Protein AF-A0A354PEP8-F1 (afdb_monomer_lite)

Radius of gyration: 18.71 Å; chains: 1; bounding box: 43×45×44 Å

Sequence (170 aa):
MLLHRTGPFAPPVFIPWSSVGGPQMVVTNQLFDQLQELVPDLSIRPAVGDRIVGLSWHTWDLAASQPAEYPPEGEPEGYIWDRAHEPDVAAAMDAMSELLMPVVDCTYREVDPDDPDSKMDVVVPDAKLPLWFRTRAEWGDFIVAEPIYGWLRQNVQQWLTFKPFDYKIA

Foldseek 3Di:
DEDFDEDDDDAQKAWDPDDDQAIWIKGFVVSVVVVCVVVVPKDWDWYHHPWYDYDVQVPFDPPDPDTPDAQPVNDPSSVTPVDHHDVVRPVSHGTMIITDFAEFEWDWDFPDPVDPPTDIAIEGEPDDDDQWHWYSDNNIDTHHHPVVVVVCCVPPVVRDDDDDHDYHYD

Secondary structure (DSSP, 8-state):
-EEEEEES---SEE--S--TTS--EEEEHHHHHHHHHH-TT-EEEEPEEEEEEE--GGGS-TTSSS-SS--TTS-TTHHHHTSPP-HHHHHTSPPEEEEEPPEEP-EEEES-TT-TTPPEEEEEPSS---SEEEESSTT--EEE-HHHHHHHHHHHTTT-------EEE-

pLDDT: mean 87.4, std 9.22, range [59.28, 97.5]

Structure (mmCIF, N/CA/C/O backbone):
data_AF-A0A354PEP8-F1
#
_entry.id   AF-A0A354PEP8-F1
#
loop_
_atom_site.group_PDB
_atom_site.id
_atom_site.type_symbol
_atom_site.label_atom_id
_atom_site.label_alt_id
_atom_site.label_comp_id
_atom_site.label_asym_id
_atom_site.label_entity_id
_atom_site.label_seq_id
_atom_site.pdbx_PDB_ins_code
_atom_site.Cartn_x
_atom_site.Cartn_y
_atom_site.Cartn_z
_atom_site.occupancy
_atom_site.B_iso_or_equiv
_atom_site.auth_seq_id
_atom_site.auth_comp_id
_atom_site.auth_asym_id
_atom_site.auth_atom_id
_atom_site.pdbx_PDB_model_num
ATOM 1 N N . MET A 1 1 ? -8.656 -3.213 -7.909 1.00 87.69 1 MET A N 1
ATOM 2 C CA . MET A 1 1 ? -8.013 -1.936 -8.305 1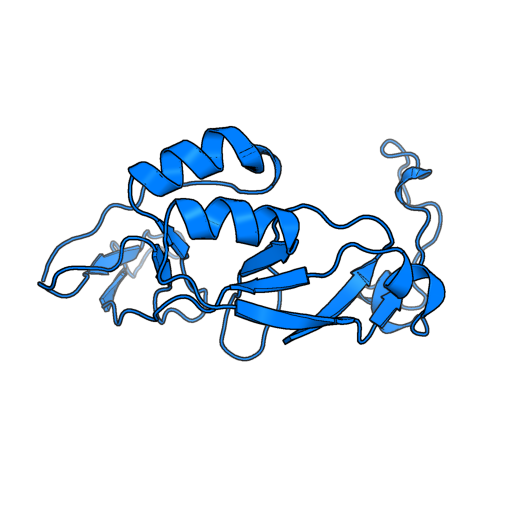.00 87.69 1 MET A CA 1
ATOM 3 C C . MET A 1 1 ? -7.111 -2.149 -9.525 1.00 87.69 1 MET A C 1
ATOM 5 O O . MET A 1 1 ? -6.564 -3.240 -9.651 1.00 87.69 1 MET A O 1
ATOM 9 N N . LEU A 1 2 ? -6.970 -1.146 -10.404 1.00 92.38 2 LEU A N 1
ATOM 10 C CA . LEU A 1 2 ? -5.986 -1.130 -11.501 1.00 92.38 2 LEU A CA 1
ATOM 11 C C . LEU A 1 2 ? -4.732 -0.364 -11.059 1.00 92.38 2 LEU A C 1
ATOM 13 O O . LEU A 1 2 ? -4.857 0.706 -10.468 1.00 92.38 2 LEU A O 1
ATOM 17 N N . LEU A 1 3 ? -3.546 -0.914 -11.311 1.00 93.25 3 LEU A N 1
ATOM 18 C CA . LEU A 1 3 ? -2.265 -0.352 -10.885 1.00 93.25 3 LEU A CA 1
ATOM 19 C C . LEU A 1 3 ? -1.479 0.232 -12.055 1.00 93.25 3 LEU A C 1
ATOM 21 O O . LEU A 1 3 ? -1.215 -0.458 -13.044 1.00 93.25 3 LEU A O 1
ATOM 25 N N . HIS A 1 4 ? -1.036 1.477 -11.873 1.00 93.62 4 HIS A N 1
ATOM 26 C CA . HIS A 1 4 ? -0.057 2.164 -12.714 1.00 93.62 4 HIS A CA 1
ATOM 27 C C . HIS A 1 4 ? 1.190 2.432 -11.872 1.00 93.62 4 HIS A C 1
ATOM 29 O O . HIS A 1 4 ? 1.108 3.159 -10.882 1.00 93.62 4 HIS A O 1
ATOM 35 N N . ARG A 1 5 ? 2.320 1.797 -12.196 1.00 93.31 5 ARG A N 1
ATOM 36 C CA . ARG A 1 5 ? 3.568 1.918 -11.422 1.00 93.31 5 ARG A CA 1
ATOM 37 C C . ARG A 1 5 ? 4.777 1.374 -12.176 1.00 93.31 5 ARG A C 1
ATOM 39 O O . ARG A 1 5 ? 4.645 0.655 -13.161 1.00 93.31 5 ARG A O 1
ATOM 46 N N . THR A 1 6 ? 5.962 1.646 -11.647 1.00 93.81 6 THR A N 1
ATOM 47 C CA . THR A 1 6 ? 7.185 0.950 -12.051 1.00 93.81 6 THR A CA 1
ATOM 48 C C . THR A 1 6 ? 7.263 -0.453 -11.431 1.00 93.81 6 THR A C 1
ATOM 50 O O . THR A 1 6 ? 6.686 -0.717 -10.365 1.00 93.81 6 THR A O 1
ATOM 53 N N . GLY A 1 7 ? 7.986 -1.345 -12.111 1.00 93.88 7 GLY A N 1
ATOM 54 C CA . GLY A 1 7 ? 8.350 -2.685 -11.647 1.00 93.88 7 GLY A CA 1
ATOM 55 C C . GLY A 1 7 ? 9.824 -3.022 -11.942 1.00 93.88 7 GLY A C 1
ATOM 56 O O . GLY A 1 7 ? 10.575 -2.156 -12.396 1.00 93.88 7 GLY A O 1
ATOM 57 N N . PRO A 1 8 ? 10.267 -4.263 -11.663 1.00 93.69 8 PRO A N 1
ATOM 58 C CA . PRO A 1 8 ? 9.495 -5.344 -11.040 1.00 93.69 8 PRO A CA 1
ATOM 59 C C . PRO A 1 8 ? 9.393 -5.207 -9.511 1.00 93.69 8 PRO A C 1
ATOM 61 O O . PRO A 1 8 ? 8.628 -5.915 -8.866 1.00 93.69 8 PRO A O 1
ATOM 64 N N . PHE A 1 9 ? 10.154 -4.292 -8.906 1.00 92.56 9 PHE A N 1
ATOM 65 C CA . PHE A 1 9 ? 10.111 -4.099 -7.463 1.00 92.56 9 PHE A CA 1
ATOM 66 C C . PHE A 1 9 ? 8.749 -3.554 -7.005 1.00 92.56 9 PHE A C 1
ATOM 68 O O . PHE A 1 9 ? 8.299 -2.501 -7.471 1.00 92.56 9 PHE A O 1
ATOM 75 N N . ALA A 1 10 ? 8.139 -4.232 -6.030 1.00 91.06 10 ALA A N 1
ATOM 76 C CA . ALA A 1 10 ? 6.995 -3.751 -5.271 1.00 91.06 10 ALA A CA 1
ATOM 77 C C . ALA A 1 10 ? 7.302 -3.764 -3.769 1.00 91.06 10 ALA A C 1
ATOM 79 O O . ALA A 1 10 ? 7.736 -4.795 -3.257 1.00 91.06 10 ALA A O 1
ATOM 80 N N . PRO A 1 11 ? 7.087 -2.651 -3.038 1.00 94.81 11 PRO A N 1
ATOM 81 C CA . PRO A 1 11 ? 7.175 -2.710 -1.590 1.00 94.81 11 PRO A CA 1
ATOM 82 C C . PRO A 1 11 ? 6.062 -3.623 -1.046 1.00 94.81 11 PRO A C 1
ATOM 84 O O . PRO A 1 11 ? 4.979 -3.668 -1.640 1.00 94.81 11 PRO A O 1
ATOM 87 N N . PRO A 1 12 ? 6.285 -4.299 0.098 1.00 96.94 12 PRO A N 1
ATOM 88 C CA . PRO A 1 12 ? 5.284 -5.147 0.745 1.00 96.94 12 PRO A CA 1
ATOM 89 C C . PRO A 1 12 ? 3.948 -4.442 0.992 1.00 96.94 12 PRO A C 1
ATOM 91 O O . PRO A 1 12 ? 2.908 -5.089 0.966 1.00 96.94 12 PRO A O 1
ATOM 94 N N . VAL A 1 13 ? 3.979 -3.125 1.220 1.00 96.69 13 VAL A N 1
ATOM 95 C CA . VAL A 1 13 ? 2.805 -2.270 1.405 1.00 96.69 13 VAL A CA 1
ATOM 96 C C . VAL A 1 13 ? 3.040 -0.892 0.790 1.00 96.69 13 VAL A C 1
ATOM 98 O O . VAL A 1 13 ? 4.153 -0.369 0.845 1.00 96.69 13 VAL A O 1
ATOM 101 N N . PHE A 1 14 ? 1.999 -0.297 0.210 1.00 93.81 14 PHE A N 1
ATOM 102 C CA . PHE A 1 14 ? 1.980 1.102 -0.225 1.00 93.81 14 PHE A CA 1
ATOM 103 C C . PHE A 1 14 ? 0.546 1.643 -0.315 1.00 93.81 14 PHE A C 1
ATOM 105 O O . PHE A 1 14 ? -0.424 0.886 -0.323 1.00 93.81 14 PHE A O 1
ATOM 112 N N . ILE A 1 15 ? 0.418 2.968 -0.396 1.00 91.00 15 ILE A N 1
ATOM 113 C CA . ILE A 1 15 ? -0.856 3.677 -0.570 1.00 91.00 15 ILE A CA 1
ATOM 114 C C . ILE A 1 15 ? -0.764 4.440 -1.900 1.00 91.00 15 ILE A C 1
ATOM 116 O O . ILE A 1 15 ? 0.052 5.359 -2.001 1.00 91.00 15 ILE A O 1
ATOM 120 N N . PRO A 1 16 ? -1.522 4.061 -2.947 1.00 86.94 16 PRO A N 1
ATOM 121 C CA . PRO A 1 16 ? -1.553 4.801 -4.199 1.00 86.94 16 PRO A CA 1
ATOM 122 C C . PRO A 1 16 ? -2.066 6.220 -3.966 1.00 86.94 16 PRO A C 1
ATOM 124 O O . PRO A 1 16 ? -3.055 6.416 -3.260 1.00 86.94 16 PRO A O 1
ATOM 127 N N . TRP A 1 17 ? -1.417 7.193 -4.605 1.00 74.88 17 TRP A N 1
ATOM 128 C CA . TRP A 1 17 ? -1.772 8.608 -4.485 1.00 74.88 17 TRP A CA 1
ATOM 129 C C . TRP A 1 17 ? -3.208 8.903 -4.938 1.00 74.88 17 TRP A C 1
ATOM 131 O O . TRP A 1 17 ? -3.927 9.658 -4.295 1.00 74.88 17 TRP A O 1
ATOM 141 N N . SER A 1 18 ? -3.641 8.269 -6.029 1.00 71.44 18 SER A N 1
ATOM 142 C CA . SER A 1 18 ? -4.983 8.424 -6.584 1.00 71.44 18 SER A CA 1
ATOM 143 C C . SER A 1 18 ? -5.655 7.063 -6.701 1.00 71.44 18 SER A C 1
ATOM 145 O O . SER A 1 18 ? -5.110 6.126 -7.286 1.00 71.44 18 SER A O 1
ATOM 147 N N . SER A 1 19 ? -6.847 6.944 -6.122 1.00 74.75 19 SER A N 1
ATOM 148 C CA . SER A 1 19 ? -7.697 5.765 -6.265 1.00 74.75 19 SER A CA 1
ATOM 149 C C . SER A 1 19 ? -9.168 6.170 -6.267 1.00 74.75 19 SER A C 1
ATOM 151 O O . SER A 1 19 ? -9.598 7.087 -5.564 1.00 74.75 19 SER A O 1
ATOM 153 N N . VAL A 1 20 ? -9.956 5.489 -7.101 1.00 70.12 20 VAL A N 1
ATOM 154 C CA . VAL A 1 20 ? -11.403 5.709 -7.186 1.00 70.12 20 VAL A CA 1
ATOM 155 C C . VAL A 1 20 ? -12.029 5.278 -5.858 1.00 70.12 20 VAL A C 1
ATOM 157 O O . VAL A 1 20 ? -12.039 4.091 -5.537 1.00 70.12 20 VAL A O 1
ATOM 160 N N . GLY A 1 21 ? -12.549 6.239 -5.088 1.00 69.25 21 GLY A N 1
ATOM 161 C CA . GLY A 1 21 ? -13.157 5.990 -3.773 1.00 69.25 21 GLY A CA 1
ATOM 162 C C . GLY A 1 21 ? -12.287 6.357 -2.564 1.00 69.25 21 GLY A C 1
ATOM 163 O O . GLY A 1 21 ? -12.572 5.885 -1.455 1.00 69.25 21 GLY A O 1
ATOM 164 N N . GLY A 1 22 ? -11.257 7.186 -2.761 1.00 75.62 22 GLY A N 1
ATOM 165 C CA . GLY A 1 22 ? -10.335 7.630 -1.709 1.00 75.62 22 GLY A CA 1
ATOM 166 C C . GLY A 1 22 ? -9.226 6.609 -1.446 1.00 75.62 22 GLY A C 1
ATOM 167 O O . GLY A 1 22 ? -9.309 5.497 -1.974 1.00 75.62 22 GLY A O 1
ATOM 168 N N . PRO A 1 23 ? -8.219 6.959 -0.627 1.00 79.38 23 PRO A N 1
ATOM 169 C CA . PRO A 1 23 ? -6.994 6.181 -0.479 1.00 79.38 23 PRO A CA 1
ATOM 170 C C . PRO A 1 23 ? -7.290 4.722 -0.124 1.00 79.38 23 PRO A C 1
ATOM 172 O O . PRO A 1 23 ? -8.137 4.412 0.723 1.00 79.38 23 PRO A O 1
ATOM 175 N N . GLN A 1 24 ? -6.569 3.828 -0.797 1.00 87.69 24 GLN A N 1
ATOM 176 C CA . GLN A 1 24 ? -6.597 2.387 -0.573 1.00 87.69 24 GLN A CA 1
ATOM 177 C C . GLN A 1 24 ? -5.207 1.916 -0.168 1.00 87.69 24 GLN A C 1
ATOM 179 O O . GLN A 1 24 ? -4.206 2.441 -0.647 1.00 87.69 24 GLN A O 1
ATOM 184 N N . MET A 1 25 ? -5.133 0.908 0.694 1.00 92.50 25 MET A N 1
ATOM 185 C CA . MET A 1 25 ? -3.861 0.262 0.993 1.00 92.50 25 MET A CA 1
ATOM 186 C C . MET A 1 25 ? -3.683 -0.949 0.087 1.00 92.50 25 MET A C 1
ATOM 188 O O . MET A 1 25 ? -4.601 -1.750 -0.089 1.00 92.50 25 MET A O 1
ATOM 192 N N . VAL A 1 26 ? -2.492 -1.081 -0.481 1.00 95.19 26 VAL A N 1
ATOM 193 C CA . VAL A 1 26 ? -2.112 -2.191 -1.349 1.00 95.19 26 VAL A CA 1
ATOM 194 C C . VAL A 1 26 ? -0.998 -2.950 -0.666 1.00 95.19 26 VAL A C 1
ATOM 196 O O . VAL A 1 26 ? -0.029 -2.345 -0.212 1.00 95.19 26 VAL A O 1
ATOM 199 N N . VAL A 1 27 ? -1.140 -4.265 -0.601 1.00 96.88 27 VAL A N 1
ATOM 200 C CA . VAL A 1 27 ? -0.175 -5.169 0.017 1.00 96.88 27 VAL A CA 1
ATOM 201 C C . VAL A 1 27 ? 0.224 -6.261 -0.961 1.00 96.88 27 VAL A C 1
ATOM 203 O O . VAL A 1 27 ? -0.556 -6.626 -1.843 1.00 96.88 27 VAL A O 1
ATOM 206 N N . THR A 1 28 ? 1.424 -6.809 -0.817 1.00 97.25 28 THR A N 1
ATOM 207 C CA . THR A 1 28 ? 1.752 -8.084 -1.463 1.00 97.25 28 THR A CA 1
ATOM 208 C C . THR A 1 28 ? 0.935 -9.204 -0.826 1.00 97.25 28 THR A C 1
ATOM 210 O O . THR A 1 28 ? 0.573 -9.134 0.351 1.00 97.25 28 THR A O 1
ATOM 213 N N . ASN A 1 29 ? 0.654 -10.264 -1.582 1.00 95.56 29 ASN A N 1
ATOM 214 C CA . ASN A 1 29 ? -0.084 -11.411 -1.048 1.00 95.56 29 ASN A CA 1
ATOM 215 C C . ASN A 1 29 ? 0.663 -12.068 0.125 1.00 95.56 29 ASN A C 1
ATOM 217 O O . ASN A 1 29 ? 0.035 -12.448 1.103 1.00 95.56 29 ASN A O 1
ATOM 221 N N . GLN A 1 30 ? 2.000 -12.094 0.090 1.00 95.38 30 GLN A N 1
ATOM 222 C CA . GLN A 1 30 ? 2.802 -12.574 1.217 1.00 95.38 30 GLN A CA 1
ATOM 223 C C . GLN A 1 30 ? 2.565 -11.753 2.495 1.00 95.38 30 GLN A C 1
ATOM 225 O O . GLN A 1 30 ? 2.452 -12.323 3.578 1.00 95.38 30 GLN A O 1
ATOM 230 N N . LEU A 1 31 ? 2.507 -10.419 2.390 1.00 96.12 31 LEU A N 1
ATOM 231 C CA . LEU A 1 31 ? 2.214 -9.577 3.550 1.00 96.12 31 LEU A CA 1
ATOM 232 C C . LEU A 1 31 ? 0.770 -9.776 4.020 1.00 96.12 31 LEU A C 1
ATOM 234 O O . LEU A 1 31 ? 0.515 -9.805 5.221 1.00 96.12 31 LEU A O 1
ATOM 238 N N . PHE A 1 32 ? -0.170 -9.925 3.085 1.00 95.94 32 PHE A N 1
ATOM 239 C CA . PHE A 1 32 ? -1.563 -10.200 3.416 1.00 95.94 32 PHE A CA 1
ATOM 240 C C . PHE A 1 32 ? -1.719 -11.481 4.240 1.00 95.94 32 PHE A C 1
ATOM 242 O O . PHE A 1 32 ? -2.393 -11.439 5.266 1.00 95.94 32 PHE A O 1
ATOM 249 N N . ASP A 1 33 ? -1.064 -12.575 3.847 1.00 95.31 33 ASP A N 1
ATOM 250 C CA . ASP A 1 33 ? -1.142 -13.849 4.570 1.00 95.31 33 ASP A CA 1
ATOM 251 C C . ASP A 1 33 ? -0.710 -13.680 6.039 1.00 95.31 33 ASP A C 1
ATOM 253 O O . ASP A 1 33 ? -1.377 -14.168 6.949 1.00 95.31 33 ASP A O 1
ATOM 257 N N . GLN A 1 34 ? 0.345 -12.897 6.290 1.00 95.12 34 GLN A N 1
ATOM 258 C CA . GLN A 1 34 ? 0.804 -12.575 7.648 1.00 95.12 34 GLN A CA 1
ATOM 259 C C . GLN A 1 34 ? -0.196 -11.703 8.419 1.00 95.12 34 GLN A C 1
ATOM 261 O O . GLN A 1 34 ? -0.416 -11.900 9.614 1.00 95.12 34 GLN A O 1
ATOM 266 N N . LEU A 1 35 ? -0.811 -10.726 7.750 1.00 93.38 35 LEU A N 1
ATOM 267 C CA . LEU A 1 35 ? -1.823 -9.869 8.364 1.00 93.38 35 LEU A CA 1
ATOM 268 C C . LEU A 1 35 ? -3.103 -10.640 8.700 1.00 93.38 35 LEU A C 1
ATOM 270 O O . LEU A 1 35 ? -3.736 -10.349 9.715 1.00 93.38 35 LEU A O 1
ATOM 274 N N . GLN A 1 36 ? -3.470 -11.629 7.888 1.00 93.25 36 GLN A N 1
ATOM 275 C CA . GLN A 1 36 ? -4.667 -12.439 8.094 1.00 93.25 36 GLN A CA 1
ATOM 276 C C . GLN A 1 36 ? -4.565 -13.328 9.346 1.00 93.25 36 GLN A C 1
ATOM 278 O O . GLN A 1 36 ? -5.583 -13.608 9.977 1.00 93.25 36 GLN A O 1
ATOM 283 N N . GLU A 1 37 ? -3.356 -13.701 9.777 1.00 92.06 37 GLU A N 1
ATOM 284 C CA . GLU A 1 37 ? -3.144 -14.374 11.068 1.00 92.06 37 GLU A CA 1
ATOM 285 C C . GLU A 1 37 ? -3.469 -13.466 12.270 1.00 92.06 37 GLU A C 1
ATOM 287 O O . GLU A 1 37 ? -3.911 -13.946 13.316 1.00 92.06 37 GLU A O 1
ATOM 292 N N . LEU A 1 38 ? -3.274 -12.151 12.127 1.00 90.06 38 LEU A N 1
ATOM 293 C CA . LEU A 1 38 ? -3.522 -11.157 13.179 1.00 90.06 38 LEU A CA 1
ATOM 294 C C . LEU A 1 38 ? -4.955 -10.632 13.164 1.00 90.06 38 LEU A C 1
ATOM 296 O O . LEU A 1 38 ? -5.517 -10.317 14.214 1.00 90.06 38 LEU A O 1
ATOM 300 N N . VAL A 1 39 ? -5.522 -10.499 11.968 1.00 90.12 39 VAL A N 1
ATOM 301 C CA . VAL A 1 39 ? -6.841 -9.917 11.722 1.00 90.12 39 VAL A CA 1
ATOM 302 C C . VAL A 1 39 ? -7.593 -10.845 10.762 1.00 90.12 39 VAL A C 1
ATOM 304 O O . VAL A 1 39 ? -7.595 -10.623 9.548 1.00 90.12 39 VAL A O 1
ATOM 307 N N . PRO A 1 40 ? -8.215 -11.919 11.287 1.00 89.75 40 PRO A N 1
ATOM 308 C CA . PRO A 1 40 ? -8.809 -12.974 10.462 1.00 89.75 40 PRO A CA 1
ATOM 309 C C . PRO A 1 40 ? -9.947 -12.514 9.544 1.00 89.75 40 PRO A C 1
ATOM 311 O O . PRO A 1 40 ? -10.273 -13.200 8.578 1.00 89.75 40 PRO A O 1
ATOM 314 N N . ASP A 1 41 ? -10.568 -11.374 9.843 1.00 89.50 41 ASP A N 1
ATOM 315 C CA . ASP A 1 41 ? -11.649 -10.766 9.068 1.00 89.50 41 ASP A CA 1
ATOM 316 C C . ASP A 1 41 ? -11.163 -9.771 7.996 1.00 89.50 41 ASP A C 1
ATOM 318 O O . ASP A 1 41 ? -11.987 -9.179 7.291 1.00 89.50 41 ASP A O 1
ATOM 322 N N . LEU A 1 42 ? -9.844 -9.614 7.808 1.00 90.69 42 LEU A N 1
ATOM 323 C CA . LEU A 1 42 ? -9.308 -8.836 6.693 1.00 90.69 42 LEU A CA 1
ATOM 324 C C . LEU A 1 42 ? -9.750 -9.427 5.355 1.00 90.69 42 LEU A C 1
ATOM 326 O O . LEU A 1 42 ? -9.583 -10.612 5.064 1.00 90.69 42 LEU A O 1
ATOM 330 N N . SER A 1 43 ? -10.276 -8.545 4.513 1.00 92.69 43 SER A N 1
ATOM 331 C CA . SER A 1 43 ? -10.702 -8.861 3.158 1.00 92.69 43 SER A CA 1
ATOM 332 C C . SER A 1 43 ? -9.774 -8.203 2.149 1.00 92.69 43 SER A C 1
ATOM 334 O O . SER A 1 43 ? -9.288 -7.093 2.365 1.00 92.69 43 SER A O 1
ATOM 336 N N . ILE A 1 44 ? -9.567 -8.873 1.019 1.00 95.50 44 ILE A N 1
ATOM 337 C CA . ILE A 1 44 ? -8.786 -8.347 -0.098 1.00 95.50 44 ILE A CA 1
ATOM 338 C C . ILE A 1 44 ? -9.530 -8.437 -1.417 1.00 95.50 44 ILE A C 1
ATOM 340 O O . ILE A 1 44 ? -10.419 -9.267 -1.612 1.00 95.50 44 ILE A O 1
ATOM 344 N N . ARG A 1 45 ? -9.091 -7.607 -2.360 1.00 95.31 45 ARG A N 1
ATOM 345 C CA . ARG A 1 45 ? -9.400 -7.735 -3.780 1.00 95.31 45 ARG A CA 1
ATOM 346 C C . ARG A 1 45 ? -8.103 -7.709 -4.589 1.00 95.31 45 ARG A C 1
ATOM 348 O O . ARG A 1 45 ? -7.275 -6.840 -4.328 1.00 95.31 45 ARG A O 1
ATOM 355 N N . PRO A 1 46 ? -7.935 -8.570 -5.608 1.00 95.88 46 PRO A N 1
ATOM 356 C CA . PRO A 1 46 ? -6.749 -8.527 -6.455 1.00 95.88 46 PRO A CA 1
ATOM 357 C C . PRO A 1 46 ? -6.498 -7.138 -7.056 1.00 95.88 46 PRO A C 1
ATOM 359 O O . PRO A 1 46 ? -7.419 -6.458 -7.535 1.00 95.88 46 PRO A O 1
ATOM 362 N N . ALA A 1 47 ? -5.234 -6.727 -7.038 1.00 94.19 47 ALA A N 1
ATOM 363 C CA . ALA A 1 47 ? -4.755 -5.567 -7.765 1.00 94.19 47 ALA A CA 1
ATOM 364 C C . ALA A 1 47 ? -4.228 -6.022 -9.131 1.00 94.19 47 ALA A C 1
ATOM 366 O O . ALA A 1 47 ? -3.359 -6.885 -9.213 1.00 94.19 47 ALA A O 1
ATOM 367 N N . VAL A 1 48 ? -4.765 -5.454 -10.210 1.00 93.06 48 VAL A N 1
ATOM 368 C CA . VAL A 1 48 ? -4.386 -5.820 -11.580 1.00 93.06 48 VAL A CA 1
ATOM 369 C C . VAL A 1 48 ? -3.418 -4.775 -12.112 1.00 93.06 48 VAL A C 1
ATOM 371 O O . VAL A 1 48 ? -3.727 -3.585 -12.084 1.00 93.06 48 VAL A O 1
ATOM 374 N N . GLY A 1 49 ? -2.252 -5.204 -12.591 1.00 93.31 49 GLY A N 1
ATOM 375 C CA . GLY A 1 49 ? -1.337 -4.330 -13.318 1.00 93.31 49 GLY A CA 1
ATOM 376 C C . GLY A 1 49 ? -1.962 -3.911 -14.643 1.00 93.31 49 GLY A C 1
ATOM 377 O O . GLY A 1 49 ? -2.128 -4.744 -15.523 1.00 93.31 49 GLY A O 1
ATOM 378 N N . ASP A 1 50 ? -2.322 -2.638 -14.766 1.00 94.06 50 ASP A N 1
ATOM 379 C CA . ASP A 1 50 ? -2.863 -2.070 -16.008 1.00 94.06 50 ASP A CA 1
ATOM 380 C C . ASP A 1 50 ? -1.760 -1.344 -16.786 1.00 94.06 50 ASP A C 1
ATOM 382 O O . ASP A 1 50 ? -1.650 -1.455 -18.004 1.00 94.06 50 ASP A O 1
ATOM 386 N N . ARG A 1 51 ? -0.869 -0.661 -16.055 1.00 94.94 51 ARG A N 1
ATOM 387 C CA . ARG A 1 51 ? 0.308 0.004 -16.614 1.00 94.94 51 ARG A CA 1
ATOM 388 C C . ARG A 1 51 ? 1.516 -0.172 -15.710 1.00 94.94 51 ARG A C 1
ATOM 390 O O . ARG A 1 51 ? 1.889 0.703 -14.933 1.00 94.94 51 ARG A O 1
ATOM 397 N N . ILE A 1 52 ? 2.101 -1.355 -15.807 1.00 96.75 52 ILE A N 1
ATOM 398 C CA . ILE A 1 52 ? 3.414 -1.658 -15.240 1.00 96.75 52 ILE A CA 1
ATOM 399 C C . ILE A 1 52 ? 4.487 -1.386 -16.282 1.00 96.75 52 ILE A C 1
ATOM 401 O O . ILE A 1 52 ? 4.359 -1.872 -17.405 1.00 96.75 52 ILE A O 1
ATOM 405 N N . VAL A 1 53 ? 5.515 -0.635 -15.895 1.00 95.62 53 VAL A N 1
ATOM 406 C CA . VAL A 1 53 ? 6.617 -0.228 -16.774 1.00 95.62 53 VAL A CA 1
ATOM 407 C C . VAL A 1 53 ? 7.963 -0.577 -16.145 1.00 95.62 53 VAL A C 1
ATOM 409 O O . VAL A 1 53 ? 8.143 -0.486 -14.923 1.00 95.62 53 VAL A O 1
ATOM 412 N N . GLY A 1 54 ? 8.918 -0.972 -16.976 1.00 94.62 54 GLY A N 1
ATOM 413 C CA . GLY A 1 54 ? 10.309 -1.137 -16.599 1.00 94.62 54 GLY A CA 1
ATOM 414 C C . GLY A 1 54 ? 10.993 0.224 -16.543 1.00 94.62 54 GLY A C 1
ATOM 415 O O . GLY A 1 54 ? 11.081 0.943 -17.540 1.00 94.62 54 GLY A O 1
ATOM 416 N N . LEU A 1 55 ? 11.503 0.588 -15.368 1.00 91.06 55 LEU A N 1
ATOM 417 C CA . LEU A 1 55 ? 12.340 1.773 -15.212 1.00 91.06 55 LEU A CA 1
ATOM 418 C C . LEU A 1 55 ? 13.551 1.426 -14.353 1.00 91.06 55 LEU A C 1
ATOM 420 O O . LEU A 1 55 ? 13.417 1.070 -13.182 1.00 91.06 55 LEU A O 1
ATOM 424 N N . SER A 1 56 ? 14.747 1.584 -14.914 1.00 89.75 56 SER A N 1
ATOM 425 C CA . SER A 1 56 ? 16.014 1.343 -14.215 1.00 89.75 56 SER A CA 1
ATOM 426 C C . SER A 1 56 ? 16.384 2.490 -13.267 1.00 89.75 56 SER A C 1
ATOM 428 O O . SER A 1 56 ? 17.536 2.897 -13.193 1.00 89.75 56 SER A O 1
ATOM 430 N N . TRP A 1 57 ? 15.413 3.031 -12.528 1.00 87.69 57 TRP A N 1
ATOM 431 C CA . TRP A 1 57 ? 15.619 4.161 -11.612 1.00 87.69 57 TRP A CA 1
ATOM 432 C C . TRP A 1 57 ? 16.636 3.845 -10.506 1.00 87.69 57 TRP A C 1
ATOM 434 O O . TRP A 1 57 ? 17.309 4.732 -9.998 1.00 87.69 57 TRP A O 1
ATOM 444 N N . HIS A 1 58 ? 16.801 2.566 -10.165 1.00 86.38 58 HIS A N 1
ATOM 445 C CA . HIS A 1 58 ? 17.786 2.093 -9.193 1.00 86.38 58 HIS A CA 1
ATOM 446 C C . HIS A 1 58 ? 19.242 2.295 -9.648 1.00 86.38 58 HIS A C 1
ATOM 448 O O . HIS A 1 58 ? 20.150 2.195 -8.827 1.00 86.38 58 HIS A O 1
ATOM 454 N N . THR A 1 59 ? 19.481 2.563 -10.937 1.00 89.81 59 THR A N 1
ATOM 455 C CA . THR A 1 59 ? 20.813 2.894 -11.464 1.00 89.81 59 THR A CA 1
ATOM 456 C C . THR A 1 59 ? 21.048 4.398 -11.566 1.00 89.81 59 THR A C 1
ATOM 458 O O . THR A 1 59 ? 22.080 4.810 -12.093 1.00 89.81 59 THR A O 1
ATOM 461 N N . TRP A 1 60 ? 20.086 5.228 -11.156 1.00 92.00 60 TRP A N 1
ATOM 462 C CA . TRP A 1 60 ? 20.206 6.677 -11.262 1.00 92.00 60 TRP A CA 1
ATOM 463 C C . TRP A 1 60 ? 21.100 7.230 -10.154 1.00 92.00 60 TRP A C 1
ATOM 465 O O . TRP A 1 60 ? 21.081 6.756 -9.018 1.00 92.00 60 TRP A O 1
ATOM 475 N N . ASP A 1 61 ? 21.874 8.259 -10.491 1.00 94.25 61 ASP A N 1
ATOM 476 C CA . ASP A 1 61 ? 22.662 8.997 -9.512 1.00 94.25 61 ASP A CA 1
ATOM 477 C C . ASP A 1 61 ? 21.751 9.950 -8.729 1.00 94.25 61 ASP A C 1
ATOM 479 O O . ASP A 1 61 ? 21.267 10.949 -9.257 1.00 94.25 61 ASP A O 1
ATOM 483 N N . LEU A 1 62 ? 21.529 9.640 -7.453 1.00 91.50 62 LEU A N 1
ATOM 484 C CA . LEU A 1 62 ? 20.696 10.445 -6.557 1.00 91.50 62 LEU A CA 1
ATOM 485 C C . LEU A 1 62 ? 21.315 11.812 -6.222 1.00 91.50 62 LEU A C 1
ATOM 487 O O . LEU A 1 62 ? 20.609 12.685 -5.721 1.00 91.50 62 LEU A O 1
ATOM 491 N N . ALA A 1 63 ? 22.617 11.999 -6.463 1.00 95.00 63 ALA A N 1
ATOM 492 C CA . ALA A 1 63 ? 23.301 13.277 -6.283 1.00 95.00 63 ALA A CA 1
ATOM 493 C C . ALA A 1 63 ? 23.323 14.125 -7.567 1.00 95.00 63 ALA A C 1
ATOM 495 O O . ALA A 1 63 ? 23.764 15.279 -7.529 1.00 95.00 63 ALA A O 1
ATOM 496 N N . ALA A 1 64 ? 22.859 13.583 -8.697 1.00 94.44 64 ALA A N 1
ATOM 497 C CA . ALA A 1 64 ? 22.805 14.324 -9.944 1.00 94.44 64 ALA A CA 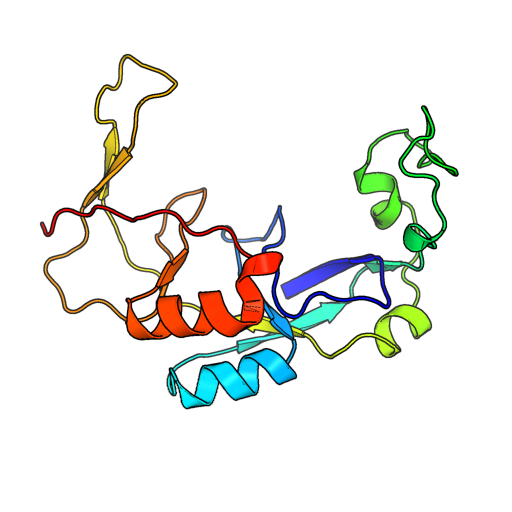1
ATOM 498 C C . ALA A 1 64 ? 21.776 15.458 -9.861 1.00 94.44 64 ALA A C 1
ATOM 500 O O . ALA A 1 64 ? 20.695 15.327 -9.292 1.00 94.44 64 ALA A O 1
ATOM 501 N N . SER A 1 65 ? 22.102 16.586 -10.492 1.00 93.81 65 SER A N 1
ATOM 502 C CA . SER A 1 65 ? 21.181 17.729 -10.587 1.00 93.81 65 SER A CA 1
ATOM 503 C C . SER A 1 65 ? 19.951 17.454 -11.461 1.00 93.81 65 SER A C 1
ATOM 505 O O . SER A 1 65 ? 18.979 18.204 -11.395 1.00 93.81 65 SER A O 1
ATOM 507 N N . GLN A 1 66 ? 19.994 16.400 -12.281 1.00 90.94 66 GLN A N 1
ATOM 508 C CA . GLN A 1 66 ? 18.938 15.991 -13.203 1.00 90.94 66 GLN A CA 1
ATOM 509 C C . GLN A 1 66 ? 18.860 14.455 -13.278 1.00 90.94 66 GLN A C 1
ATOM 511 O O . GLN A 1 66 ? 19.893 13.797 -13.118 1.00 90.94 66 GLN A O 1
ATOM 516 N N . PRO A 1 67 ? 17.669 13.875 -13.529 1.00 89.12 67 PRO A N 1
ATOM 517 C CA . PRO A 1 67 ? 17.518 12.443 -13.755 1.00 89.12 67 PRO A CA 1
ATOM 518 C C . PRO A 1 67 ? 18.240 12.004 -15.035 1.00 89.12 67 PRO A C 1
ATOM 520 O O . PRO A 1 67 ? 18.494 12.802 -15.937 1.00 89.12 67 PRO A O 1
ATOM 523 N N . ALA A 1 68 ? 18.535 10.707 -15.130 1.00 89.81 68 ALA A N 1
ATOM 524 C CA . ALA A 1 68 ? 19.177 10.129 -16.312 1.00 89.81 68 ALA A CA 1
ATOM 525 C C . ALA A 1 68 ? 18.310 10.244 -17.582 1.00 89.81 68 ALA A C 1
ATOM 527 O O . ALA A 1 68 ? 18.830 10.273 -18.694 1.00 89.81 68 ALA A O 1
ATOM 528 N N . GLU A 1 69 ? 16.992 10.305 -17.408 1.00 90.06 69 GLU A N 1
ATOM 529 C CA . GLU A 1 69 ? 15.999 10.449 -18.463 1.00 90.06 69 GLU A CA 1
ATOM 530 C C . GLU A 1 69 ? 14.850 11.296 -17.911 1.00 90.06 69 GLU A C 1
ATOM 532 O O . GLU A 1 69 ? 14.440 11.060 -16.781 1.00 90.06 69 GLU A O 1
ATOM 537 N N . TYR A 1 70 ? 14.335 12.251 -18.688 1.00 90.25 70 TYR A N 1
ATOM 538 C CA . TYR A 1 70 ? 13.086 12.960 -18.388 1.00 90.25 70 TYR A CA 1
ATOM 539 C C . TYR A 1 70 ? 11.916 12.307 -19.134 1.00 90.25 70 TYR A C 1
ATOM 541 O O . TYR A 1 70 ? 12.120 11.790 -20.236 1.00 90.25 70 TYR A O 1
ATOM 549 N N . PRO A 1 71 ? 10.686 12.364 -18.595 1.00 89.88 71 PRO A N 1
ATOM 550 C CA . PRO A 1 71 ? 9.518 11.932 -19.342 1.00 89.88 71 PRO A CA 1
ATOM 551 C C . PRO A 1 71 ? 9.257 12.903 -20.511 1.00 89.88 71 PRO A C 1
ATOM 553 O O . PRO A 1 71 ? 9.660 14.068 -20.428 1.00 89.88 71 PRO A O 1
ATOM 556 N N . PRO A 1 72 ? 8.592 12.462 -21.596 1.00 80.06 72 PRO A N 1
ATOM 557 C CA . PRO A 1 72 ? 8.426 13.255 -22.818 1.00 80.06 72 PRO A CA 1
ATOM 558 C C . PRO A 1 72 ? 7.839 14.657 -22.606 1.00 80.06 72 PRO A C 1
ATOM 560 O O . PRO A 1 72 ? 8.289 15.606 -23.247 1.00 80.06 72 PRO A O 1
ATOM 563 N N . GLU A 1 73 ? 6.872 14.796 -21.695 1.00 84.44 73 GLU A N 1
ATOM 564 C CA . GLU A 1 73 ? 6.208 16.072 -21.385 1.00 84.44 73 GLU A CA 1
ATOM 565 C C . GLU A 1 73 ? 6.759 16.761 -20.123 1.00 84.44 73 GLU A C 1
ATOM 567 O O . GLU A 1 73 ? 6.285 17.823 -19.734 1.00 84.44 73 GLU A O 1
ATOM 572 N N . GLY A 1 74 ? 7.786 16.192 -19.485 1.00 85.06 74 GLY A N 1
ATOM 573 C CA . GLY A 1 74 ? 8.421 16.743 -18.282 1.00 85.06 74 GLY A CA 1
ATOM 574 C C . GLY A 1 74 ? 7.673 16.487 -16.968 1.00 85.06 74 GLY A C 1
ATOM 575 O O . GLY A 1 74 ? 8.294 16.584 -15.910 1.00 85.06 74 GLY A O 1
ATOM 576 N N . GLU A 1 75 ? 6.398 16.093 -17.022 1.00 89.12 75 GLU A N 1
ATOM 577 C CA . GLU A 1 75 ? 5.597 15.766 -15.837 1.00 89.12 75 GLU A CA 1
ATOM 578 C C . GLU A 1 75 ? 5.980 14.398 -15.236 1.00 89.12 75 GLU A C 1
ATOM 580 O O . GLU A 1 75 ? 6.114 13.418 -15.980 1.00 89.12 75 GLU A O 1
ATOM 585 N N . PRO A 1 76 ? 6.143 14.277 -13.903 1.00 86.94 76 PRO A N 1
ATOM 586 C CA . PRO A 1 76 ? 6.597 13.046 -13.245 1.00 86.94 76 PRO A CA 1
ATOM 587 C C . PRO A 1 76 ? 5.753 11.806 -13.569 1.00 86.94 76 PRO A C 1
ATOM 589 O O . PRO A 1 76 ? 6.280 10.698 -13.689 1.00 86.94 76 PRO A O 1
ATOM 592 N N . GLU A 1 77 ? 4.443 11.967 -13.729 1.00 88.75 77 GLU A N 1
ATOM 593 C CA . GLU A 1 77 ? 3.506 10.895 -14.064 1.00 88.75 77 GLU A CA 1
ATOM 594 C C . GLU A 1 77 ? 3.815 10.262 -15.430 1.00 88.75 77 GLU A C 1
ATOM 596 O O . GLU A 1 77 ? 3.565 9.067 -15.633 1.00 88.75 77 GLU A O 1
ATOM 601 N N . GLY A 1 78 ? 4.437 11.022 -16.338 1.00 91.25 78 GLY A N 1
ATOM 602 C CA . GLY A 1 78 ? 4.826 10.579 -17.677 1.00 91.25 78 GLY A CA 1
ATOM 603 C C . GLY A 1 78 ? 5.840 9.431 -17.680 1.00 91.25 78 GLY A C 1
ATOM 604 O O . GLY A 1 78 ? 5.863 8.636 -18.620 1.00 91.25 78 GLY A O 1
ATOM 605 N N . TYR A 1 79 ? 6.609 9.229 -16.596 1.00 91.19 79 TYR A N 1
ATOM 606 C CA . TYR A 1 79 ? 7.468 8.039 -16.465 1.00 91.19 79 TYR A CA 1
ATOM 607 C C . TYR A 1 79 ? 6.677 6.730 -16.521 1.00 91.19 79 TYR A C 1
ATOM 609 O O . TYR A 1 79 ? 7.239 5.690 -16.867 1.00 91.19 79 TYR A O 1
ATOM 617 N N . ILE A 1 80 ? 5.393 6.773 -16.165 1.00 93.12 80 ILE A N 1
ATOM 618 C CA . ILE A 1 80 ? 4.495 5.624 -16.195 1.00 93.12 80 ILE A CA 1
ATOM 619 C C . ILE A 1 80 ? 3.478 5.794 -17.322 1.00 93.12 80 ILE A C 1
ATOM 621 O O . ILE A 1 80 ? 3.365 4.900 -18.154 1.00 93.12 80 ILE A O 1
ATOM 625 N N . TRP A 1 81 ? 2.741 6.907 -17.370 1.00 91.12 81 TRP A N 1
ATOM 626 C CA . TRP A 1 81 ? 1.572 7.076 -18.245 1.00 91.12 81 TRP A CA 1
ATOM 627 C C . TRP A 1 81 ? 1.894 7.120 -19.741 1.00 91.12 81 TRP A C 1
ATOM 629 O O . TRP A 1 81 ? 1.115 6.584 -20.535 1.00 91.12 81 TRP A O 1
ATOM 639 N N . ASP A 1 82 ? 3.062 7.637 -20.119 1.00 90.94 82 ASP A N 1
ATOM 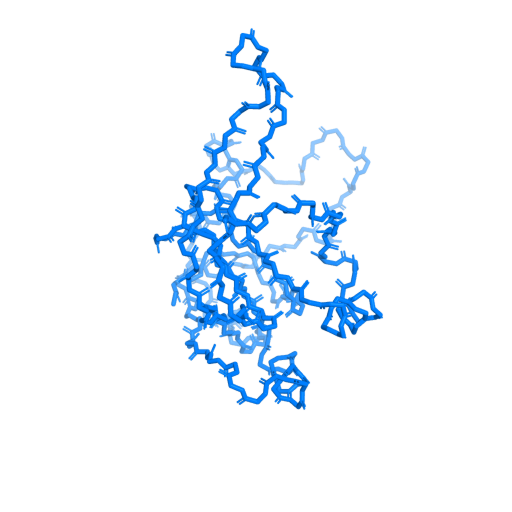640 C CA . ASP A 1 82 ? 3.449 7.771 -21.530 1.00 90.94 82 ASP A CA 1
ATOM 641 C C . ASP A 1 82 ? 4.093 6.497 -22.091 1.00 90.94 82 ASP A C 1
ATOM 643 O O . ASP A 1 82 ? 4.343 6.380 -23.292 1.00 90.94 82 ASP A O 1
ATOM 647 N N . ARG A 1 83 ? 4.350 5.506 -21.230 1.00 90.81 83 ARG A N 1
ATOM 648 C CA . ARG A 1 83 ? 4.968 4.233 -21.605 1.00 90.81 83 ARG A CA 1
ATOM 649 C C . ARG A 1 83 ? 3.928 3.132 -21.746 1.00 90.81 83 ARG A C 1
ATOM 651 O O . ARG A 1 83 ? 2.954 3.061 -20.994 1.00 90.81 83 ARG A O 1
ATOM 658 N N . ALA A 1 84 ? 4.143 2.251 -22.719 1.00 94.00 84 ALA A N 1
ATOM 659 C CA . ALA A 1 84 ? 3.312 1.068 -22.894 1.00 94.00 84 ALA A CA 1
ATOM 660 C C . ALA A 1 84 ? 3.467 0.121 -21.697 1.00 94.00 84 ALA A C 1
ATOM 662 O O . ALA A 1 84 ? 4.533 0.035 -21.093 1.00 94.00 84 ALA A O 1
ATOM 663 N N . HIS A 1 85 ? 2.399 -0.605 -21.372 1.00 96.94 85 HIS A N 1
ATOM 664 C CA . HIS A 1 85 ? 2.474 -1.667 -20.380 1.00 96.94 85 HIS A CA 1
ATOM 665 C C . HIS A 1 85 ? 3.453 -2.760 -20.833 1.00 96.94 85 HIS A C 1
ATOM 667 O O . HIS A 1 85 ? 3.382 -3.215 -21.974 1.00 96.94 85 HIS A O 1
ATOM 673 N N . GLU A 1 86 ? 4.326 -3.196 -19.928 1.00 97.50 86 GLU A N 1
ATOM 674 C CA . GLU A 1 86 ? 5.290 -4.276 -20.130 1.00 97.50 86 GLU A CA 1
ATOM 675 C C . GLU A 1 86 ? 4.846 -5.535 -19.358 1.00 97.50 86 GLU A C 1
ATOM 677 O O . GLU A 1 86 ? 5.061 -5.620 -18.142 1.00 97.50 86 GLU A O 1
ATOM 682 N N . PRO A 1 87 ? 4.233 -6.532 -20.030 1.00 96.25 87 PRO A N 1
ATOM 683 C CA . PRO A 1 87 ? 3.680 -7.711 -19.362 1.00 96.25 87 PRO A CA 1
ATOM 684 C C . PRO A 1 87 ? 4.733 -8.550 -18.640 1.00 96.25 87 PRO A C 1
ATOM 686 O O . PRO A 1 87 ? 4.461 -9.074 -17.564 1.00 96.25 87 PRO A O 1
ATOM 689 N N . ASP A 1 88 ? 5.944 -8.641 -19.193 1.00 97.19 88 ASP A N 1
ATOM 690 C CA . ASP A 1 88 ? 7.033 -9.420 -18.596 1.00 97.19 88 ASP A CA 1
ATOM 691 C C . ASP A 1 88 ? 7.521 -8.793 -17.283 1.00 97.19 88 ASP A C 1
ATOM 693 O O . ASP A 1 88 ? 7.779 -9.501 -16.309 1.00 97.19 88 ASP A O 1
ATOM 697 N N . VAL A 1 89 ? 7.577 -7.456 -17.216 1.00 96.69 89 VAL A N 1
ATOM 698 C CA . VAL A 1 89 ? 7.900 -6.732 -15.977 1.00 96.69 89 VAL A CA 1
ATOM 699 C C . VAL A 1 89 ? 6.805 -6.957 -14.941 1.00 96.69 89 VAL A C 1
ATOM 701 O O . VAL A 1 89 ? 7.117 -7.196 -13.779 1.00 96.69 89 VAL A O 1
ATOM 704 N N . ALA A 1 90 ? 5.537 -6.921 -15.356 1.00 96.06 90 ALA A N 1
ATOM 705 C CA . ALA A 1 90 ? 4.391 -7.167 -14.484 1.00 96.06 90 ALA A CA 1
ATOM 706 C C . ALA A 1 90 ? 4.356 -8.599 -13.939 1.00 96.06 90 ALA A C 1
ATOM 708 O O . ALA A 1 90 ? 4.093 -8.798 -12.757 1.00 96.06 90 ALA A O 1
ATOM 709 N N . ALA A 1 91 ? 4.652 -9.587 -14.784 1.00 95.19 91 ALA A N 1
ATOM 710 C CA . ALA A 1 91 ? 4.696 -10.996 -14.407 1.00 95.19 91 ALA A CA 1
ATOM 711 C C . ALA A 1 91 ? 5.837 -11.315 -13.427 1.00 95.19 91 ALA A C 1
ATOM 713 O O . ALA A 1 91 ? 5.743 -12.284 -12.678 1.00 95.19 91 ALA A O 1
ATOM 714 N N . ALA A 1 92 ? 6.899 -10.505 -13.422 1.00 95.31 92 ALA A N 1
ATOM 715 C CA . ALA A 1 92 ? 8.010 -10.617 -12.481 1.00 95.31 92 ALA A CA 1
ATOM 716 C C . ALA A 1 92 ? 7.737 -9.955 -11.116 1.00 95.31 92 ALA A C 1
ATOM 718 O O . ALA A 1 92 ? 8.576 -10.053 -10.220 1.00 95.31 92 ALA A O 1
ATOM 719 N N . MET A 1 93 ? 6.606 -9.262 -10.953 1.00 94.69 93 MET A N 1
ATOM 720 C CA . MET A 1 93 ? 6.209 -8.667 -9.678 1.00 94.69 93 MET A CA 1
ATOM 721 C C . MET A 1 93 ? 5.519 -9.693 -8.785 1.00 94.69 93 MET A C 1
ATOM 723 O O . MET A 1 93 ? 4.797 -10.571 -9.261 1.00 94.69 93 MET A O 1
ATOM 727 N N . ASP A 1 94 ? 5.641 -9.501 -7.473 1.00 94.00 94 ASP A N 1
ATOM 728 C CA . ASP A 1 94 ? 4.779 -10.199 -6.528 1.00 94.00 94 ASP A CA 1
ATOM 729 C C . ASP A 1 94 ? 3.310 -9.851 -6.785 1.00 94.00 94 ASP A C 1
ATOM 731 O O . ASP A 1 94 ? 2.950 -8.700 -7.061 1.00 94.00 94 ASP A O 1
ATOM 735 N N . ALA A 1 95 ? 2.443 -10.854 -6.647 1.00 95.31 95 ALA A N 1
ATOM 736 C CA . ALA A 1 95 ? 1.009 -10.628 -6.675 1.00 95.31 95 ALA A CA 1
ATOM 737 C C . ALA A 1 95 ? 0.619 -9.668 -5.542 1.00 95.31 95 ALA A C 1
ATOM 739 O O . ALA A 1 95 ? 1.026 -9.839 -4.388 1.00 95.31 95 ALA A O 1
ATOM 740 N N . MET A 1 96 ? -0.175 -8.657 -5.885 1.00 96.31 96 MET A N 1
ATOM 741 C CA . MET A 1 96 ? -0.620 -7.624 -4.961 1.00 96.31 96 MET A CA 1
ATOM 742 C C . MET A 1 96 ? -2.135 -7.618 -4.851 1.00 96.31 96 MET A C 1
ATOM 744 O O . MET A 1 96 ? -2.865 -7.936 -5.795 1.00 96.31 96 MET A O 1
ATOM 748 N N . SER A 1 97 ? -2.599 -7.168 -3.697 1.00 96.06 97 SER A N 1
ATOM 749 C CA . SER A 1 97 ? -4.005 -7.055 -3.376 1.00 96.06 97 SER A CA 1
ATOM 750 C C . SER A 1 97 ? -4.302 -5.737 -2.678 1.00 96.06 97 SER A C 1
ATOM 752 O O . SER A 1 97 ? -3.517 -5.214 -1.894 1.00 96.06 97 SER A O 1
ATOM 754 N N . GLU A 1 98 ? -5.466 -5.193 -2.985 1.00 94.75 98 GLU A N 1
ATOM 755 C CA . GLU A 1 98 ? -6.084 -4.081 -2.281 1.00 94.75 98 GLU A CA 1
ATOM 756 C C . GLU A 1 98 ? -6.700 -4.596 -0.976 1.00 94.75 98 GLU A C 1
ATOM 758 O O . GLU A 1 98 ? -7.520 -5.517 -1.017 1.00 94.75 98 GLU A O 1
ATOM 763 N N . LEU A 1 99 ? -6.329 -4.004 0.162 1.00 93.25 99 LEU A N 1
ATOM 764 C CA . LEU A 1 99 ? -6.967 -4.265 1.453 1.00 93.25 99 LEU A CA 1
ATOM 765 C C . LEU A 1 99 ? -8.332 -3.571 1.510 1.00 93.25 99 LEU A C 1
ATOM 767 O O . LEU A 1 99 ? -8.427 -2.345 1.448 1.00 93.25 99 LEU A O 1
ATOM 771 N N . LEU A 1 100 ? -9.391 -4.358 1.684 1.00 91.50 100 LEU A N 1
ATOM 772 C CA . LEU A 1 100 ? -10.766 -3.881 1.807 1.00 91.50 100 LEU A CA 1
ATOM 773 C C . LEU A 1 100 ? -11.093 -3.599 3.274 1.00 91.50 100 LEU A C 1
ATOM 775 O O . LEU A 1 100 ? -11.715 -4.407 3.964 1.00 91.50 100 LEU A O 1
ATOM 779 N N . MET A 1 101 ? -10.657 -2.439 3.757 1.00 88.56 101 MET A N 1
ATOM 780 C CA . MET A 1 101 ? -10.943 -2.011 5.124 1.00 88.56 101 MET A CA 1
ATOM 781 C C . MET A 1 101 ? -12.398 -1.551 5.286 1.00 88.56 101 MET A C 1
ATOM 783 O O . MET A 1 101 ? -12.919 -0.845 4.412 1.00 88.56 101 MET A O 1
ATOM 787 N N . PRO A 1 102 ? -13.042 -1.867 6.425 1.00 89.38 102 PRO A N 1
ATOM 788 C CA . PRO A 1 102 ? -14.309 -1.258 6.801 1.00 89.38 102 PRO A CA 1
ATOM 789 C C . PRO A 1 102 ? -14.213 0.267 6.769 1.00 89.38 102 PRO A C 1
ATOM 791 O O . PRO A 1 102 ? -13.211 0.843 7.195 1.00 89.38 102 PRO A O 1
ATOM 794 N N . VAL A 1 103 ? -15.268 0.923 6.287 1.00 87.19 103 VAL A N 1
ATOM 795 C CA . VAL A 1 103 ? -15.374 2.384 6.325 1.00 87.19 103 VAL A CA 1
ATOM 796 C C . VAL A 1 103 ? -16.213 2.776 7.527 1.00 87.19 103 VAL A C 1
ATOM 798 O O . VAL A 1 103 ? -17.379 2.388 7.608 1.00 87.19 103 VAL A O 1
ATOM 801 N N . VAL A 1 104 ? -15.627 3.542 8.442 1.00 86.69 104 VAL A N 1
ATOM 802 C CA . VAL A 1 104 ? -16.321 4.077 9.615 1.00 86.69 104 VAL A CA 1
ATOM 803 C C . VAL A 1 104 ? -16.670 5.537 9.367 1.00 86.69 104 VAL A C 1
ATOM 805 O O . VAL A 1 104 ? -15.820 6.354 8.999 1.00 86.69 104 VAL A O 1
ATOM 808 N N . ASP A 1 105 ? -17.939 5.859 9.594 1.00 83.75 105 ASP A N 1
ATOM 809 C CA . ASP A 1 105 ? -18.432 7.227 9.540 1.00 83.75 105 ASP A CA 1
ATOM 810 C C . ASP A 1 105 ? -17.962 7.988 10.775 1.00 83.75 105 ASP A C 1
ATOM 812 O O . ASP A 1 105 ? -18.287 7.626 11.901 1.00 83.75 105 ASP A O 1
ATOM 816 N N . CYS A 1 106 ? -17.163 9.026 10.541 1.00 79.62 106 CYS A N 1
ATOM 817 C CA . CYS A 1 106 ? -16.593 9.885 11.570 1.00 79.62 106 CYS A CA 1
ATOM 818 C C . CYS A 1 106 ? -16.995 11.332 11.286 1.00 79.62 106 CYS A C 1
ATOM 820 O O . CYS A 1 106 ? -17.119 11.729 10.124 1.00 79.62 106 CYS A O 1
ATOM 822 N N . THR A 1 107 ? -17.159 12.123 12.340 1.00 79.56 107 THR A N 1
ATOM 823 C CA . THR A 1 107 ? -17.378 13.565 12.226 1.00 79.56 107 THR A CA 1
ATOM 824 C C . THR A 1 107 ? -16.048 14.277 12.400 1.00 79.56 107 THR A C 1
ATOM 826 O O . THR A 1 107 ? -15.359 14.078 13.396 1.00 79.56 107 THR A O 1
ATOM 829 N N . TYR A 1 108 ? -15.702 15.123 11.439 1.00 77.88 108 TYR A N 1
ATOM 830 C CA . TYR A 1 108 ? -14.502 15.948 11.473 1.00 77.88 108 TYR A CA 1
ATOM 831 C C . TYR A 1 108 ? -14.858 17.356 11.930 1.00 77.88 108 TYR A C 1
ATOM 833 O O . TYR A 1 108 ? -15.854 17.922 11.476 1.00 77.88 108 TYR A O 1
ATOM 841 N N . ARG A 1 109 ? -14.054 17.917 12.830 1.00 76.38 109 ARG A N 1
ATOM 842 C CA . ARG A 1 109 ? -14.207 19.292 13.298 1.00 76.38 109 ARG A CA 1
ATOM 843 C C . ARG A 1 109 ? -12.854 19.987 13.282 1.00 76.38 109 ARG A C 1
ATOM 845 O O . ARG A 1 109 ? -11.959 19.573 14.010 1.00 76.38 109 ARG A O 1
ATOM 852 N N . GLU A 1 110 ? -12.726 21.061 12.516 1.00 76.94 110 GLU A N 1
ATOM 853 C CA . GLU A 1 110 ? -11.557 21.939 12.604 1.00 76.94 110 GLU A CA 1
ATOM 854 C C . GLU A 1 110 ? -11.451 22.503 14.026 1.00 76.94 110 GLU A C 1
ATOM 856 O O . GLU A 1 110 ? -12.442 22.946 14.616 1.00 76.94 110 GLU A O 1
ATOM 861 N N . VAL A 1 111 ? -10.258 22.417 14.612 1.00 79.12 111 VAL A N 1
ATOM 862 C CA . VAL A 1 111 ? -9.996 22.916 15.969 1.00 79.12 111 VAL A CA 1
ATOM 863 C C . VAL A 1 111 ? -10.059 24.444 15.996 1.00 79.12 111 VAL A C 1
ATOM 865 O O . VAL A 1 1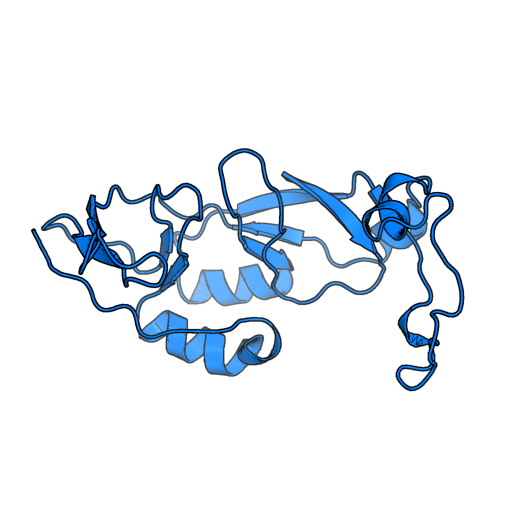11 ? -10.566 25.020 16.958 1.00 79.12 111 VAL A O 1
ATOM 868 N N . ASP A 1 112 ? -9.586 25.070 14.925 1.00 79.94 112 ASP A N 1
ATOM 869 C CA . ASP A 1 112 ? -9.603 26.508 14.675 1.00 79.94 112 ASP A CA 1
ATOM 870 C C . ASP A 1 112 ? -9.895 26.741 13.182 1.00 79.94 112 ASP A C 1
ATOM 872 O O . ASP A 1 112 ? -8.995 26.556 12.370 1.00 79.94 112 ASP A O 1
ATOM 876 N N . PRO A 1 113 ? -11.136 27.072 12.798 1.00 76.69 113 PRO A N 1
ATOM 877 C CA . PRO A 1 113 ? -11.518 27.209 11.392 1.00 76.69 113 PRO A CA 1
ATOM 878 C C . PRO A 1 113 ? -10.913 28.443 10.703 1.00 76.69 113 PRO A C 1
ATOM 880 O O . PRO A 1 113 ? -11.005 28.568 9.483 1.00 76.69 113 PRO A O 1
ATOM 883 N N . ASP A 1 114 ? -10.315 29.366 11.462 1.00 84.50 114 ASP A N 1
ATOM 884 C CA . ASP A 1 114 ? -9.678 30.566 10.915 1.00 84.50 114 ASP A CA 1
ATOM 885 C C . ASP A 1 114 ? -8.183 30.342 10.590 1.00 84.50 114 ASP A C 1
ATOM 887 O O . ASP A 1 114 ? -7.555 31.194 9.953 1.00 84.50 114 ASP A O 1
ATOM 891 N N . ASP A 1 115 ? -7.610 29.199 10.990 1.00 78.81 115 ASP A N 1
ATOM 892 C CA . ASP A 1 115 ? -6.230 28.798 10.702 1.00 78.81 115 ASP A CA 1
ATOM 893 C C . ASP A 1 115 ? -6.195 27.730 9.583 1.00 78.81 115 ASP A C 1
ATOM 895 O O . ASP A 1 115 ? -6.676 26.613 9.780 1.00 78.81 115 ASP A O 1
ATOM 899 N N . PRO A 1 116 ? -5.611 28.014 8.402 1.00 70.94 116 PRO A N 1
ATOM 900 C CA . PRO A 1 116 ? -5.525 27.037 7.313 1.00 70.94 116 PRO A CA 1
ATOM 901 C C . PRO A 1 116 ? -4.641 25.821 7.644 1.00 70.94 116 PRO A C 1
ATOM 903 O O . PRO A 1 116 ? -4.758 24.797 6.972 1.00 70.94 116 PRO A O 1
ATOM 906 N N . ASP A 1 117 ? -3.785 25.914 8.667 1.00 74.19 117 ASP A N 1
ATOM 907 C CA . ASP A 1 117 ? -2.951 24.814 9.166 1.00 74.19 117 ASP A CA 1
ATOM 908 C C . ASP A 1 117 ? -3.575 24.118 10.393 1.00 74.19 117 ASP A C 1
ATOM 910 O O . ASP A 1 117 ? -2.933 23.297 11.067 1.00 74.19 117 ASP A O 1
ATOM 914 N N . SER A 1 118 ? -4.835 24.439 10.703 1.00 72.12 118 SER A N 1
ATOM 915 C CA . SER A 1 118 ? -5.520 23.930 11.879 1.00 72.12 118 SER A CA 1
ATOM 916 C C . SER A 1 118 ? -5.680 22.418 11.866 1.00 72.12 118 SER A C 1
ATOM 918 O O . SER A 1 118 ? -5.899 21.761 10.846 1.00 72.12 118 SER A O 1
ATOM 920 N N . LYS A 1 119 ? -5.595 21.839 13.061 1.00 73.19 119 LYS A N 1
ATOM 921 C CA . LYS A 1 119 ? -5.787 20.404 13.252 1.00 73.19 119 LYS A CA 1
ATOM 922 C C . LYS A 1 119 ? -7.266 20.051 13.133 1.00 73.19 119 LYS A C 1
ATOM 924 O O . LYS A 1 119 ? -8.142 20.827 13.506 1.00 73.19 119 LYS A O 1
ATOM 929 N N . MET A 1 120 ? -7.530 18.823 12.708 1.00 72.62 120 MET A N 1
ATOM 930 C CA . MET A 1 120 ? -8.861 18.229 12.738 1.00 72.62 120 MET A CA 1
ATOM 931 C C . MET A 1 120 ? -9.046 17.397 14.010 1.00 72.62 120 MET A C 1
ATOM 933 O O . MET A 1 120 ? -8.276 16.471 14.260 1.00 72.62 120 MET A O 1
ATOM 937 N N . ASP A 1 121 ? -10.085 17.692 14.790 1.00 75.69 121 ASP A N 1
ATOM 938 C CA . ASP A 1 121 ? -10.658 16.759 15.760 1.00 75.69 121 ASP A CA 1
ATOM 939 C C . ASP A 1 121 ? -11.472 15.713 14.988 1.00 75.69 121 ASP A C 1
ATOM 941 O O . ASP A 1 121 ? -12.379 16.064 14.226 1.00 75.69 121 ASP A O 1
ATOM 945 N N . VAL A 1 122 ? -11.204 14.429 15.228 1.00 73.88 122 VAL A N 1
ATOM 946 C CA . VAL A 1 122 ? -12.046 13.344 14.713 1.00 73.88 122 VAL A CA 1
ATOM 947 C C . VAL A 1 122 ? -12.911 12.794 15.837 1.00 73.88 122 VAL A C 1
ATOM 949 O O . VAL A 1 122 ? -12.423 12.314 16.864 1.00 73.88 122 VAL A O 1
ATOM 952 N N . VAL A 1 123 ? -14.222 12.881 15.641 1.00 73.94 123 VAL A N 1
ATOM 953 C CA . VAL A 1 123 ? -15.230 12.301 16.521 1.00 73.94 123 VAL A CA 1
ATOM 954 C C . VAL A 1 123 ? -15.712 11.004 15.893 1.00 73.94 123 VAL A C 1
ATOM 956 O O . VAL A 1 123 ? -16.245 10.992 14.780 1.00 73.94 123 VAL A O 1
ATOM 959 N N . VAL A 1 124 ? -15.518 9.907 16.611 1.00 74.06 124 VAL A N 1
ATOM 960 C CA . VAL A 1 124 ? -15.946 8.571 16.188 1.00 74.06 124 VAL A CA 1
ATOM 961 C C . VAL A 1 124 ? -17.247 8.190 16.905 1.00 74.06 124 VAL A C 1
ATOM 963 O O . VAL A 1 124 ? -17.490 8.675 18.014 1.00 74.06 124 VAL A O 1
ATOM 966 N N . PRO A 1 125 ? -18.099 7.338 16.307 1.00 73.69 125 PRO A N 1
ATOM 967 C CA . PRO A 1 125 ? -19.331 6.889 16.950 1.00 73.69 125 PRO A CA 1
ATOM 968 C C . PRO A 1 125 ? -19.056 6.179 18.282 1.00 73.69 125 PRO A C 1
ATOM 970 O O . PRO A 1 125 ? -18.055 5.470 18.399 1.00 73.69 125 PRO A O 1
ATOM 973 N N . ASP A 1 126 ? -19.980 6.293 19.243 1.00 71.56 126 ASP A N 1
ATOM 974 C CA . ASP A 1 126 ? -19.998 5.470 20.463 1.00 71.56 126 ASP A CA 1
ATOM 975 C C . ASP A 1 126 ? -20.409 4.027 20.136 1.00 71.56 126 ASP A C 1
ATOM 977 O O . ASP A 1 126 ? -21.535 3.572 20.346 1.00 71.56 126 ASP A O 1
ATOM 981 N N . ALA A 1 127 ? -19.489 3.320 19.487 1.00 74.94 127 ALA A N 1
ATOM 982 C CA . ALA A 1 127 ? -19.632 1.940 19.074 1.00 74.94 127 ALA A CA 1
ATOM 983 C C . ALA A 1 127 ? -18.286 1.223 19.179 1.00 74.94 127 ALA A C 1
ATOM 985 O O . ALA A 1 127 ? -17.211 1.823 19.131 1.00 74.94 127 ALA A O 1
ATOM 986 N N . LYS A 1 128 ? -18.337 -0.108 19.271 1.00 82.00 128 LYS A N 1
ATOM 987 C CA . LYS A 1 128 ? -17.135 -0.934 19.175 1.00 82.00 128 LYS A CA 1
ATOM 988 C C . LYS A 1 128 ? -16.549 -0.808 17.765 1.00 82.00 128 LYS A C 1
ATOM 990 O O . LYS A 1 128 ? -17.120 -1.336 16.812 1.00 82.00 128 LYS A O 1
ATOM 995 N N . LEU A 1 129 ? -15.413 -0.126 17.651 1.00 85.56 129 LEU A N 1
ATOM 996 C CA . LEU A 1 129 ? -14.703 0.049 16.387 1.00 85.56 129 LEU A CA 1
ATOM 997 C C . LEU A 1 129 ? -13.969 -1.239 15.966 1.00 85.56 129 LEU A C 1
ATOM 999 O O . LEU A 1 129 ? -13.515 -1.998 16.833 1.00 85.56 129 LEU A O 1
ATOM 1003 N N . PRO A 1 130 ? -13.821 -1.495 14.652 1.00 87.62 130 PRO A N 1
ATOM 1004 C CA . PRO A 1 130 ? -12.914 -2.521 14.149 1.00 87.62 130 PRO A CA 1
ATOM 1005 C C . PRO A 1 130 ? -11.469 -2.237 14.572 1.00 87.62 130 PRO A C 1
ATOM 1007 O O . PRO A 1 130 ? -11.085 -1.085 14.769 1.00 87.62 130 PRO A O 1
ATOM 1010 N N . LEU A 1 131 ? -10.639 -3.280 14.655 1.00 87.69 131 LEU A N 1
ATOM 1011 C CA . LEU A 1 131 ? -9.208 -3.103 14.932 1.00 87.69 131 LEU A CA 1
ATOM 1012 C C . LEU A 1 131 ? -8.480 -2.397 13.783 1.00 87.69 131 LEU A C 1
ATOM 1014 O O . LEU A 1 131 ? -7.434 -1.797 14.003 1.00 87.69 131 LEU A O 1
ATOM 1018 N N . TRP A 1 132 ? -9.027 -2.469 12.573 1.00 89.69 132 TRP A N 1
ATOM 1019 C CA . TRP A 1 132 ? -8.511 -1.787 11.399 1.00 89.69 132 TRP A CA 1
ATOM 1020 C C . TRP A 1 132 ? -9.680 -1.253 10.580 1.00 89.69 132 TRP A C 1
ATOM 1022 O O . TRP A 1 132 ? -10.566 -2.015 10.193 1.00 89.69 132 TRP A O 1
ATOM 1032 N N . PHE A 1 133 ? -9.702 0.048 10.321 1.00 88.62 133 PHE A N 1
ATOM 1033 C CA . PHE A 1 133 ? -10.703 0.673 9.466 1.00 88.62 133 PHE A CA 1
ATOM 1034 C C . PHE A 1 133 ? -10.131 1.889 8.741 1.00 88.62 133 PHE A C 1
ATOM 1036 O O . PHE A 1 133 ? -9.027 2.349 9.036 1.00 88.62 133 PHE A O 1
ATOM 1043 N N . ARG A 1 134 ? -10.903 2.420 7.794 1.00 87.44 134 ARG A N 1
ATOM 1044 C CA . ARG A 1 134 ? -10.661 3.737 7.208 1.00 87.44 134 ARG A CA 1
ATOM 1045 C C . ARG A 1 134 ? -11.803 4.689 7.522 1.00 87.44 134 ARG A C 1
ATOM 1047 O O . ARG A 1 134 ? -12.953 4.264 7.656 1.00 87.44 134 ARG A O 1
ATOM 1054 N N . THR A 1 135 ? -11.507 5.971 7.613 1.00 83.38 135 THR A N 1
ATOM 1055 C CA . THR A 1 135 ? -12.538 7.001 7.758 1.00 83.38 135 THR A CA 1
ATOM 1056 C C . THR A 1 135 ? -13.125 7.388 6.396 1.00 83.38 135 THR A C 1
ATOM 1058 O O . THR A 1 135 ? -12.502 7.190 5.352 1.00 83.38 135 THR A O 1
ATOM 1061 N N . ARG A 1 136 ? -14.343 7.949 6.376 1.00 74.81 136 ARG A N 1
ATOM 1062 C CA . ARG A 1 136 ? -14.989 8.456 5.143 1.00 74.81 136 ARG A CA 1
ATOM 1063 C C . ARG A 1 136 ? -14.449 9.829 4.679 1.00 74.81 136 ARG A C 1
ATOM 1065 O O . ARG A 1 136 ? -15.033 10.434 3.788 1.00 74.81 136 ARG A O 1
ATOM 1072 N N . ALA A 1 137 ? -13.359 10.348 5.250 1.00 66.06 137 ALA A N 1
ATOM 1073 C CA . ALA A 1 137 ? -12.786 11.609 4.775 1.00 66.06 137 ALA A CA 1
ATOM 1074 C C . ALA A 1 137 ? -12.337 11.508 3.308 1.00 66.06 137 ALA A C 1
ATOM 1076 O O . ALA A 1 137 ? -11.899 10.449 2.860 1.00 66.06 137 ALA A O 1
ATOM 1077 N N . GLU A 1 138 ? -12.395 12.628 2.582 1.00 59.28 138 GLU A N 1
ATOM 1078 C CA . GLU A 1 138 ? -11.880 12.756 1.208 1.00 59.28 138 GLU A CA 1
ATOM 1079 C C . GLU A 1 138 ? -10.415 12.287 1.098 1.00 59.28 138 GLU A C 1
ATOM 1081 O O . GLU A 1 138 ? -10.027 11.664 0.112 1.00 59.28 138 GLU A O 1
ATOM 1086 N N . TRP A 1 139 ? -9.650 12.466 2.181 1.00 61.97 139 TRP A N 1
ATOM 1087 C CA . TRP A 1 139 ? -8.250 12.060 2.325 1.00 61.97 139 TRP A CA 1
ATOM 1088 C C . TRP A 1 139 ? -8.038 10.784 3.159 1.00 61.97 139 TRP A C 1
ATOM 1090 O O . TRP A 1 139 ? -6.897 10.453 3.451 1.00 61.97 139 TRP A O 1
ATOM 1100 N N . GLY A 1 140 ? -9.128 10.087 3.515 1.00 67.94 140 GLY A N 1
ATOM 1101 C CA . GLY A 1 140 ? -9.226 8.794 4.208 1.00 67.94 140 GLY A CA 1
ATOM 1102 C C . GLY A 1 140 ? -8.045 8.382 5.092 1.00 67.94 140 GLY A C 1
ATOM 1103 O O . GLY A 1 140 ? -7.075 7.802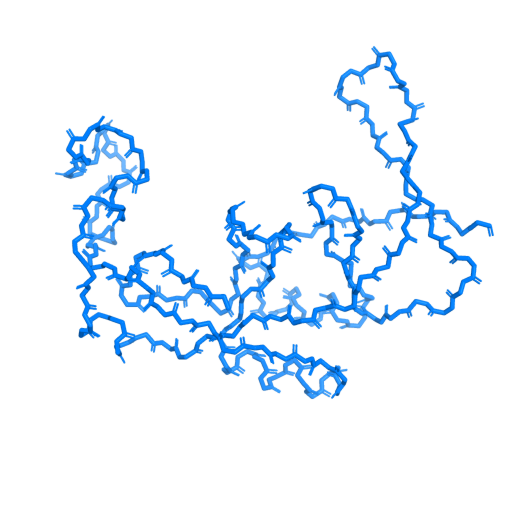 4.609 1.00 67.94 140 GLY A O 1
ATOM 1104 N N . ASP A 1 141 ? -8.177 8.569 6.404 1.00 80.69 141 ASP A N 1
ATOM 1105 C CA . ASP A 1 141 ? -7.193 8.076 7.365 1.00 80.69 141 ASP A CA 1
ATOM 1106 C C . ASP A 1 141 ? -7.324 6.558 7.530 1.00 80.69 141 ASP A C 1
ATOM 1108 O O . ASP A 1 141 ? -8.432 6.031 7.675 1.00 80.69 141 ASP A O 1
ATOM 1112 N N . PHE A 1 142 ? -6.193 5.852 7.560 1.00 88.38 142 PHE A N 1
ATOM 1113 C CA . PHE A 1 142 ? -6.139 4.448 7.963 1.00 88.38 142 PHE A CA 1
ATOM 1114 C C . PHE A 1 142 ? -5.898 4.367 9.464 1.00 88.38 142 PHE A C 1
ATOM 1116 O O . PHE A 1 142 ? -4.838 4.763 9.952 1.00 88.38 142 PHE A O 1
ATOM 1123 N N . ILE A 1 143 ? -6.871 3.828 10.190 1.00 88.69 143 ILE A N 1
ATOM 1124 C CA . ILE A 1 143 ? -6.795 3.676 11.637 1.00 88.69 143 ILE A CA 1
ATOM 1125 C C . ILE A 1 143 ? -6.544 2.212 11.965 1.00 88.69 143 ILE A C 1
ATOM 1127 O O . ILE A 1 143 ? -7.260 1.321 11.505 1.00 88.69 143 ILE A O 1
ATOM 1131 N N . VAL A 1 144 ? -5.521 1.984 12.782 1.00 91.19 144 VAL A N 1
ATOM 1132 C CA . VAL A 1 144 ? -5.131 0.669 13.288 1.00 91.19 144 VAL A CA 1
ATOM 1133 C C . VAL A 1 144 ? -5.069 0.701 14.808 1.00 91.19 144 VAL A C 1
ATOM 1135 O O . VAL A 1 144 ? -4.568 1.652 15.404 1.00 91.19 144 VAL A O 1
ATOM 1138 N N . ALA A 1 145 ? -5.572 -0.349 15.444 1.00 89.44 145 ALA A N 1
ATOM 1139 C CA . ALA A 1 145 ? -5.469 -0.546 16.880 1.00 89.44 145 ALA A CA 1
ATOM 1140 C C . ALA A 1 145 ?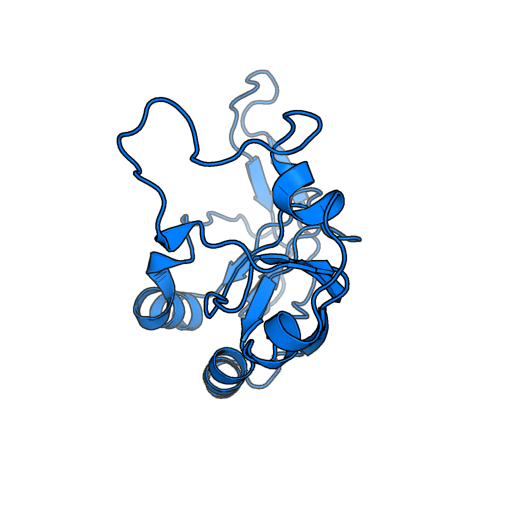 -4.044 -0.957 17.285 1.00 89.44 145 ALA A C 1
ATOM 1142 O O . ALA A 1 145 ? -3.289 -1.517 16.486 1.00 89.44 145 ALA A O 1
ATOM 1143 N N . GLU A 1 146 ? -3.712 -0.751 18.561 1.00 88.69 146 GLU A N 1
ATOM 1144 C CA . GLU A 1 146 ? -2.371 -0.968 19.122 1.00 88.69 146 GLU A CA 1
ATOM 1145 C C . GLU A 1 146 ? -1.728 -2.327 18.765 1.00 88.69 146 GLU A C 1
ATOM 1147 O O . GLU A 1 146 ? -0.559 -2.333 18.374 1.00 88.69 146 GLU A O 1
ATOM 1152 N N . PRO A 1 147 ? -2.439 -3.478 18.809 1.00 87.69 147 PRO A N 1
ATOM 1153 C CA . PRO A 1 147 ? -1.825 -4.762 18.457 1.00 87.69 147 PRO A CA 1
ATOM 1154 C C . PRO A 1 147 ? -1.349 -4.825 16.998 1.00 87.69 147 PRO A C 1
ATOM 1156 O O . PRO A 1 147 ? -0.271 -5.347 16.715 1.00 87.69 147 PRO A O 1
ATOM 1159 N N . ILE A 1 148 ? -2.129 -4.255 16.076 1.00 92.50 148 ILE A N 1
ATOM 1160 C CA . ILE A 1 148 ? -1.807 -4.215 14.644 1.00 92.50 148 ILE A CA 1
ATOM 1161 C C . ILE A 1 148 ? -0.712 -3.181 14.394 1.00 92.50 148 ILE A C 1
ATOM 1163 O O . ILE A 1 148 ? 0.245 -3.463 13.680 1.00 92.50 148 ILE A O 1
ATOM 1167 N N . TYR A 1 149 ? -0.814 -2.006 15.018 1.00 93.81 149 TYR A N 1
ATOM 1168 C CA . TYR A 1 149 ? 0.213 -0.968 14.964 1.00 93.81 149 TYR A CA 1
ATOM 1169 C C . TYR A 1 149 ? 1.584 -1.502 15.395 1.00 93.81 149 TYR A C 1
ATOM 1171 O O . TYR A 1 149 ? 2.567 -1.320 14.673 1.00 93.81 149 TYR A O 1
ATOM 1179 N N . GLY A 1 150 ? 1.649 -2.208 16.529 1.00 94.50 150 GLY A N 1
ATOM 1180 C CA . GLY A 1 150 ? 2.886 -2.803 17.031 1.00 94.50 150 GLY A CA 1
ATOM 1181 C C . GLY A 1 150 ? 3.511 -3.763 16.020 1.00 94.50 150 GLY A C 1
ATOM 1182 O O . GLY A 1 150 ? 4.713 -3.688 15.756 1.00 94.50 150 GLY A O 1
ATOM 1183 N N . TRP A 1 151 ? 2.690 -4.605 15.390 1.00 95.69 151 TRP A N 1
ATOM 1184 C CA . TRP A 1 151 ? 3.155 -5.523 14.356 1.00 95.69 151 TRP A CA 1
ATOM 1185 C C . TRP A 1 151 ? 3.610 -4.796 13.083 1.00 95.69 151 TRP A C 1
ATOM 1187 O O . TRP A 1 151 ? 4.714 -5.043 12.594 1.00 95.69 151 TRP A O 1
ATOM 1197 N N . LEU A 1 152 ? 2.816 -3.854 12.566 1.00 95.38 152 LEU A N 1
ATOM 1198 C CA . LEU A 1 152 ? 3.160 -3.088 11.364 1.00 95.38 152 LEU A CA 1
ATOM 1199 C C . LEU A 1 152 ? 4.451 -2.292 11.563 1.00 95.38 152 LEU A C 1
ATOM 1201 O O . LEU A 1 152 ? 5.293 -2.241 10.666 1.00 95.38 152 LEU A O 1
ATOM 1205 N N . ARG A 1 153 ? 4.658 -1.719 12.753 1.00 95.31 153 ARG A N 1
ATOM 1206 C CA . ARG A 1 153 ? 5.902 -1.012 13.061 1.00 95.31 153 ARG A CA 1
ATOM 1207 C C . ARG A 1 153 ? 7.123 -1.914 13.057 1.00 95.31 153 ARG A C 1
ATOM 1209 O O . ARG A 1 153 ? 8.191 -1.478 12.643 1.00 95.31 153 ARG A O 1
ATOM 1216 N N . GLN A 1 154 ? 6.985 -3.148 13.516 1.00 95.50 154 GLN A N 1
ATOM 1217 C CA . GLN A 1 154 ? 8.099 -4.090 13.543 1.00 95.50 154 GLN A CA 1
ATOM 1218 C C . GLN A 1 154 ? 8.444 -4.618 12.145 1.00 95.50 154 GLN A C 1
ATOM 1220 O O . GLN A 1 154 ? 9.619 -4.844 11.867 1.00 95.50 154 GLN A O 1
ATOM 1225 N N . ASN A 1 155 ? 7.449 -4.778 11.267 1.00 96.31 155 ASN A N 1
ATOM 1226 C CA . ASN A 1 155 ? 7.620 -5.500 10.002 1.00 96.31 155 ASN A CA 1
ATOM 1227 C C . ASN A 1 155 ? 7.707 -4.596 8.761 1.00 96.31 155 ASN A C 1
ATOM 1229 O O . ASN A 1 155 ? 8.379 -4.955 7.794 1.00 96.31 155 ASN A O 1
ATOM 1233 N N . VAL A 1 156 ? 7.045 -3.432 8.761 1.00 96.25 156 VAL A N 1
ATOM 1234 C CA . VAL A 1 156 ? 6.893 -2.588 7.558 1.00 96.25 156 VAL A CA 1
ATOM 1235 C C . VAL A 1 156 ? 7.011 -1.074 7.810 1.00 96.25 156 VAL A C 1
ATOM 1237 O O . VAL A 1 156 ? 6.634 -0.283 6.946 1.00 96.25 156 VAL A O 1
ATOM 1240 N N . GLN A 1 157 ? 7.558 -0.624 8.948 1.00 95.38 157 GLN A N 1
ATOM 1241 C CA . GLN A 1 157 ? 7.685 0.818 9.259 1.00 95.38 157 GLN A CA 1
ATOM 1242 C C . GLN A 1 157 ? 8.503 1.633 8.251 1.00 95.38 157 GLN A C 1
ATOM 1244 O O . GLN A 1 157 ? 8.342 2.842 8.167 1.00 95.38 157 GLN A O 1
ATOM 1249 N N . GLN A 1 158 ? 9.389 1.002 7.486 1.00 95.81 158 GLN A N 1
ATOM 1250 C CA . GLN A 1 158 ? 10.151 1.677 6.437 1.00 95.81 158 GLN A CA 1
ATOM 1251 C C . GLN A 1 158 ? 9.279 2.094 5.239 1.00 95.81 158 GLN A C 1
ATOM 1253 O O . GLN A 1 158 ? 9.710 2.911 4.433 1.00 95.81 158 GLN A O 1
ATOM 1258 N N . TRP A 1 159 ? 8.063 1.546 5.129 1.00 95.12 159 TRP A N 1
ATOM 1259 C CA . TRP A 1 159 ? 7.102 1.832 4.059 1.00 95.12 159 TRP A CA 1
ATOM 1260 C C . TRP A 1 159 ? 5.900 2.660 4.527 1.00 95.12 159 TRP A C 1
ATOM 1262 O O . TRP A 1 159 ? 5.172 3.200 3.698 1.00 95.12 159 TRP A O 1
ATOM 1272 N N . LEU A 1 160 ? 5.676 2.759 5.842 1.00 92.75 160 LEU A N 1
ATOM 1273 C CA . LEU A 1 160 ? 4.512 3.412 6.438 1.00 92.75 160 LEU A CA 1
ATOM 1274 C C . LEU A 1 160 ? 4.932 4.423 7.504 1.00 92.75 160 LEU A C 1
ATOM 1276 O O . LEU A 1 160 ? 5.703 4.112 8.408 1.00 92.75 160 LEU A O 1
ATOM 1280 N N . THR A 1 161 ? 4.346 5.618 7.445 1.00 90.69 161 THR A N 1
ATOM 1281 C CA . THR A 1 161 ? 4.442 6.598 8.533 1.00 90.69 161 THR A CA 1
ATOM 1282 C C . THR A 1 161 ? 3.219 6.477 9.429 1.00 90.69 161 THR A C 1
ATOM 1284 O O . THR A 1 161 ? 2.092 6.506 8.943 1.00 90.69 161 THR A O 1
ATOM 1287 N N . PHE A 1 162 ? 3.440 6.406 10.739 1.00 90.00 162 PHE A N 1
ATOM 1288 C CA . PHE A 1 162 ? 2.372 6.380 11.733 1.00 90.00 162 PHE A CA 1
ATOM 1289 C C . PHE A 1 162 ? 2.350 7.687 12.511 1.00 90.00 162 PHE A C 1
ATOM 1291 O O . PHE A 1 162 ? 3.399 8.212 12.891 1.00 90.00 162 PHE A O 1
ATOM 1298 N N . LYS A 1 163 ? 1.148 8.186 12.782 1.00 85.81 163 LYS A N 1
ATOM 1299 C CA . LYS A 1 163 ? 0.916 9.319 13.674 1.00 85.81 163 LYS A CA 1
ATOM 1300 C C . LYS A 1 163 ? -0.060 8.879 14.764 1.00 85.81 163 LYS A C 1
ATOM 1302 O O . LYS A 1 163 ? -0.982 8.127 14.448 1.00 85.81 163 LYS A O 1
ATOM 1307 N N . PRO A 1 164 ? 0.131 9.312 16.022 1.00 81.56 164 PRO A N 1
ATOM 1308 C CA . PRO A 1 164 ? -0.893 9.144 17.042 1.00 81.56 164 PRO A CA 1
ATOM 1309 C C . PRO A 1 164 ? -2.214 9.733 16.551 1.00 81.56 164 PRO A C 1
ATOM 1311 O O . PRO A 1 164 ? -2.229 10.809 15.950 1.00 81.56 164 PRO A O 1
ATOM 1314 N N . PHE A 1 165 ? -3.296 9.004 16.791 1.00 71.88 165 PHE A N 1
ATOM 1315 C CA . PHE A 1 165 ? -4.640 9.412 16.423 1.00 71.88 165 PHE A CA 1
ATOM 1316 C C . PHE A 1 165 ? -5.441 9.644 17.700 1.00 71.88 165 PHE A C 1
ATOM 1318 O O . PHE A 1 165 ? -5.883 8.694 18.349 1.00 71.88 165 PHE A O 1
ATOM 1325 N N . ASP A 1 166 ? -5.581 10.913 18.073 1.00 67.69 166 ASP A N 1
ATOM 1326 C CA . ASP A 1 166 ? -6.427 11.320 19.188 1.00 67.69 166 ASP A CA 1
ATOM 1327 C C . ASP A 1 166 ? -7.870 11.433 18.685 1.00 67.69 166 ASP A C 1
ATOM 1329 O O . ASP A 1 166 ? -8.157 12.217 17.780 1.00 67.69 166 ASP A O 1
ATOM 1333 N N . TYR A 1 167 ? -8.787 10.657 19.264 1.00 68.94 167 TYR A N 1
ATOM 1334 C CA . TYR A 1 167 ? -10.209 10.730 18.935 1.00 68.94 167 TYR A CA 1
ATOM 1335 C C . TYR A 1 167 ? -11.059 11.011 20.167 1.00 68.94 167 TYR A C 1
ATOM 1337 O O . TYR A 1 167 ? -10.705 10.672 21.299 1.00 68.94 167 TYR A O 1
ATOM 1345 N N . LYS A 1 168 ? -12.223 11.615 19.927 1.00 64.44 168 LYS A N 1
ATOM 1346 C CA . LYS A 1 168 ? -13.289 11.758 20.923 1.00 64.44 168 LYS A CA 1
ATOM 1347 C C . LYS A 1 168 ? -14.399 10.775 20.577 1.00 64.44 168 LYS A C 1
ATOM 1349 O O . LYS A 1 168 ? -14.794 10.678 19.417 1.00 64.44 168 LYS A O 1
ATOM 1354 N N . ILE A 1 169 ? -14.876 10.037 21.571 1.00 61.75 169 ILE A N 1
ATOM 1355 C CA . ILE A 1 169 ? -16.081 9.215 21.428 1.00 61.75 169 ILE A CA 1
ATOM 1356 C C . ILE A 1 169 ? -17.286 10.153 21.571 1.00 61.75 169 ILE A C 1
ATOM 1358 O O . ILE A 1 169 ? -17.278 11.000 22.470 1.00 61.75 169 ILE A O 1
ATOM 1362 N N . ALA A 1 170 ? -18.232 10.058 20.631 1.00 59.94 170 ALA A N 1
ATOM 1363 C CA . ALA A 1 170 ? -19.445 10.881 20.569 1.00 59.94 170 ALA A CA 1
ATOM 1364 C C . ALA A 1 170 ? -20.394 10.666 21.756 1.00 59.94 170 ALA A C 1
ATOM 1366 O O . ALA A 1 170 ? -20.472 9.521 22.245 1.00 59.94 170 ALA A O 1
#